Protein AF-A0A7J6VEI3-F1 (afdb_monomer)

Foldseek 3Di:
DVVCCVPPLQKDFDQDPVQFADDPVPHTDGNGIDGHHSPCQLVVLQSVLLRLLCQFQVDALVVDPRRSVVSLVCLVVLCVVPLVSSGDPVVVVVPQDPVLSVLSNVSSNCSNPPDDDDDDGVVNNVVSVVVSVVVVVVVPDDDD

Structure (mmCIF, N/CA/C/O backbone):
data_AF-A0A7J6VEI3-F1
#
_entry.id   AF-A0A7J6VEI3-F1
#
loop_
_atom_site.group_PDB
_atom_site.id
_atom_site.type_symbol
_atom_site.label_atom_id
_atom_site.label_alt_id
_atom_site.label_comp_id
_atom_site.label_asym_id
_atom_site.label_entity_id
_atom_site.label_seq_id
_atom_site.pdbx_PDB_ins_code
_atom_site.Cartn_x
_atom_site.Cartn_y
_atom_site.Cartn_z
_atom_site.occupancy
_atom_site.B_iso_or_equiv
_atom_site.auth_seq_id
_atom_site.auth_comp_id
_atom_site.auth_asym_id
_atom_site.auth_atom_id
_atom_site.pdbx_PDB_model_num
ATOM 1 N N . MET A 1 1 ? 1.317 -8.395 -11.794 1.00 63.12 1 MET A N 1
ATOM 2 C CA . MET A 1 1 ? 2.474 -7.474 -11.940 1.00 63.12 1 MET A CA 1
ATOM 3 C C . MET A 1 1 ? 3.725 -8.148 -12.505 1.00 63.12 1 MET A C 1
ATOM 5 O O . MET A 1 1 ? 4.465 -7.462 -13.190 1.00 63.12 1 MET A O 1
ATOM 9 N N . LEU A 1 2 ? 3.955 -9.449 -12.271 1.00 72.38 2 LEU A N 1
ATOM 10 C CA . LEU A 1 2 ? 5.071 -10.198 -12.882 1.00 72.38 2 LEU A CA 1
ATOM 11 C C . LEU A 1 2 ? 4.841 -10.531 -14.363 1.00 72.38 2 LEU A C 1
ATOM 13 O O . LEU A 1 2 ? 5.753 -10.399 -15.168 1.00 72.38 2 LEU A O 1
ATOM 17 N N . TYR A 1 3 ? 3.595 -10.852 -14.728 1.00 74.00 3 TYR A N 1
ATOM 18 C CA . TYR A 1 3 ? 3.226 -11.261 -16.087 1.00 74.00 3 TYR A CA 1
ATOM 19 C C . TYR A 1 3 ? 3.705 -10.306 -17.203 1.00 74.00 3 TYR A C 1
ATOM 21 O O . TYR A 1 3 ? 4.337 -10.792 -18.137 1.00 74.00 3 TYR A O 1
ATOM 29 N N . PRO A 1 4 ? 3.506 -8.969 -17.127 1.00 68.75 4 PRO A N 1
ATOM 30 C CA . PRO A 1 4 ? 4.019 -8.071 -18.162 1.00 68.75 4 PRO A CA 1
ATOM 31 C C . PRO A 1 4 ? 5.547 -8.058 -18.230 1.00 68.75 4 PRO A C 1
ATOM 33 O O . PRO A 1 4 ? 6.093 -8.048 -19.319 1.00 68.75 4 PRO A O 1
ATOM 36 N N . GLN A 1 5 ? 6.244 -8.123 -17.091 1.00 67.88 5 GLN A N 1
ATOM 37 C CA . GLN A 1 5 ? 7.710 -8.118 -17.070 1.00 67.88 5 GLN A CA 1
ATOM 38 C C . GLN A 1 5 ? 8.300 -9.376 -17.728 1.00 67.88 5 GLN A C 1
ATOM 40 O O . GLN A 1 5 ? 9.347 -9.300 -18.363 1.00 67.88 5 GLN A O 1
ATOM 45 N N . GLU A 1 6 ? 7.650 -10.525 -17.549 1.00 74.25 6 GLU A N 1
ATOM 46 C CA . GLU A 1 6 ? 8.115 -11.809 -18.081 1.00 74.25 6 GLU A CA 1
ATOM 47 C C . GLU A 1 6 ? 7.743 -12.002 -19.549 1.00 74.25 6 GLU A C 1
ATOM 49 O O . GLU A 1 6 ? 8.558 -12.486 -20.328 1.00 74.25 6 GLU A O 1
ATOM 54 N N . GLN A 1 7 ? 6.518 -11.632 -19.925 1.00 79.50 7 GLN A N 1
ATOM 55 C CA . GLN A 1 7 ? 6.003 -11.889 -21.265 1.00 79.50 7 GLN A CA 1
ATOM 56 C C . GLN A 1 7 ? 6.306 -10.733 -22.219 1.00 79.50 7 GLN A C 1
ATOM 58 O O . GLN A 1 7 ? 6.708 -10.977 -23.352 1.00 79.50 7 GLN A O 1
ATOM 63 N N . TRP A 1 8 ? 6.136 -9.483 -21.773 1.00 73.06 8 TRP A N 1
ATOM 64 C CA . TRP A 1 8 ? 6.213 -8.269 -22.595 1.00 73.06 8 TRP A CA 1
ATOM 65 C C . TRP A 1 8 ? 7.150 -7.224 -21.953 1.00 73.06 8 TRP A C 1
ATOM 67 O O . TRP A 1 8 ? 6.677 -6.205 -21.446 1.00 73.06 8 TRP A O 1
ATOM 77 N N . PRO A 1 9 ? 8.480 -7.433 -21.973 1.00 71.50 9 PRO A N 1
ATOM 78 C CA . PRO A 1 9 ? 9.440 -6.595 -21.241 1.00 71.50 9 PRO A CA 1
ATOM 79 C C . PRO A 1 9 ? 9.447 -5.113 -21.670 1.00 71.50 9 PRO A C 1
ATOM 81 O O . PRO A 1 9 ? 9.849 -4.250 -20.890 1.00 71.50 9 PRO A O 1
ATOM 84 N N . GLU A 1 10 ? 8.956 -4.821 -22.877 1.00 71.00 10 GLU A N 1
ATOM 85 C CA . GLU A 1 10 ? 8.769 -3.476 -23.450 1.00 71.00 10 GLU A CA 1
ATOM 86 C C . GLU A 1 10 ? 7.531 -2.734 -22.883 1.00 71.00 10 GLU A C 1
ATOM 88 O O . GLU A 1 10 ? 7.292 -1.557 -23.173 1.00 71.00 10 GLU A O 1
ATOM 93 N N . VAL A 1 11 ? 6.668 -3.442 -22.142 1.00 73.12 11 VAL A N 1
ATOM 94 C CA . VAL A 1 11 ? 5.361 -2.957 -21.684 1.00 73.12 11 VAL A CA 1
ATOM 95 C C . VAL A 1 11 ? 5.376 -2.763 -20.172 1.00 73.12 11 VAL A C 1
ATOM 97 O O . VAL A 1 11 ? 5.371 -3.703 -19.378 1.00 73.12 11 VAL A O 1
ATOM 100 N N . GLY A 1 12 ? 5.339 -1.498 -19.763 1.00 72.75 12 GLY A N 1
ATOM 101 C CA . GLY A 1 12 ? 5.122 -1.094 -18.382 1.00 72.75 12 GLY A CA 1
ATOM 102 C C . GLY A 1 12 ? 3.641 -0.913 -18.047 1.00 72.75 12 GLY A C 1
ATOM 103 O O . GLY A 1 12 ? 2.756 -0.941 -18.906 1.00 72.75 12 GLY A O 1
ATOM 104 N N . PHE A 1 13 ? 3.364 -0.652 -16.773 1.00 74.75 13 PHE A N 1
ATOM 105 C CA . PHE A 1 13 ? 2.035 -0.289 -16.285 1.00 74.75 13 PHE A CA 1
ATOM 106 C C . PHE A 1 13 ? 2.109 0.934 -15.371 1.00 74.75 13 PHE A C 1
ATOM 108 O O . PHE A 1 13 ? 3.142 1.216 -14.763 1.00 74.75 13 PHE A O 1
ATOM 115 N N . ASP A 1 14 ? 1.015 1.689 -15.292 1.00 74.56 14 ASP A N 1
ATOM 116 C CA . ASP A 1 14 ? 0.899 2.819 -14.370 1.00 74.56 14 ASP A CA 1
ATOM 117 C C . ASP A 1 14 ? 0.053 2.417 -13.173 1.00 74.56 14 ASP A C 1
ATOM 119 O O . ASP A 1 14 ? -1.172 2.435 -13.253 1.00 74.56 14 ASP A O 1
ATOM 123 N N . LEU A 1 15 ? 0.707 2.027 -12.080 1.00 75.00 15 LEU A N 1
ATOM 124 C CA . LEU A 1 15 ? 0.006 1.561 -10.895 1.00 75.00 15 LEU A CA 1
ATOM 125 C C . LEU A 1 15 ? -0.461 2.743 -10.038 1.00 75.00 15 LEU A C 1
ATOM 127 O O . LEU A 1 15 ? 0.291 3.312 -9.254 1.00 75.00 15 LEU A O 1
ATOM 131 N N . ILE A 1 16 ? -1.727 3.091 -10.218 1.00 71.94 16 ILE A N 1
ATOM 132 C CA . ILE A 1 16 ? -2.503 4.019 -9.386 1.00 71.94 16 ILE A CA 1
ATOM 133 C C . ILE A 1 16 ? -3.861 3.382 -9.081 1.00 71.94 16 ILE A C 1
ATOM 135 O O . ILE A 1 16 ? -4.308 2.509 -9.821 1.00 71.94 16 ILE A O 1
ATOM 139 N N . THR A 1 17 ? -4.563 3.795 -8.034 1.00 70.25 17 THR A N 1
ATOM 140 C CA . THR A 1 17 ? -5.797 3.109 -7.590 1.00 70.25 17 THR A CA 1
ATOM 141 C C . THR A 1 17 ? -6.864 3.015 -8.673 1.00 70.25 17 THR A C 1
ATOM 143 O O . THR A 1 17 ? -7.485 1.975 -8.842 1.00 70.25 17 THR A O 1
ATOM 146 N N . ASN A 1 18 ? -7.009 4.048 -9.506 1.00 70.94 18 ASN A N 1
ATOM 147 C CA . ASN A 1 18 ? -7.954 4.032 -10.628 1.00 70.94 18 ASN A CA 1
ATOM 148 C C . ASN A 1 18 ? -7.481 3.214 -11.852 1.00 70.94 18 ASN A C 1
ATOM 150 O O . ASN A 1 18 ? -8.188 3.155 -12.854 1.00 70.94 18 ASN A O 1
ATOM 154 N N . SER A 1 19 ? -6.271 2.650 -11.814 1.00 76.38 19 SER A N 1
ATOM 155 C CA . SER A 1 19 ? -5.755 1.734 -12.837 1.00 76.38 19 SER A CA 1
ATOM 156 C C . SER A 1 19 ? -6.059 0.273 -12.509 1.00 76.38 19 SER A C 1
ATOM 158 O O . SER A 1 19 ? -5.996 -0.556 -13.412 1.00 76.38 19 SER A O 1
ATOM 160 N N . VAL A 1 20 ? -6.405 -0.030 -11.253 1.00 80.31 20 VAL A N 1
ATOM 161 C CA . VAL A 1 20 ? -6.760 -1.366 -10.771 1.00 80.31 20 VAL A CA 1
ATOM 162 C C . VAL A 1 20 ? -8.278 -1.479 -10.773 1.00 80.31 20 VAL A C 1
ATOM 164 O O . VAL A 1 20 ? -8.967 -0.764 -10.048 1.00 80.31 20 VAL A O 1
ATOM 167 N N . LEU A 1 21 ? -8.811 -2.345 -11.627 1.00 79.31 21 LEU A N 1
ATOM 168 C CA . LEU A 1 21 ? -10.248 -2.548 -11.746 1.00 79.31 21 LEU A CA 1
ATOM 169 C C . LEU A 1 21 ? -10.709 -3.635 -10.776 1.00 79.31 21 LEU A C 1
ATOM 171 O O . LEU A 1 21 ? -10.009 -4.615 -10.539 1.00 79.31 21 LEU A O 1
ATOM 175 N N . LEU A 1 22 ? -11.916 -3.479 -10.241 1.00 79.00 22 LEU A N 1
ATOM 176 C CA . LEU A 1 22 ? -12.557 -4.527 -9.456 1.00 79.00 22 LEU A CA 1
ATOM 177 C C . LEU A 1 22 ? -13.224 -5.521 -10.410 1.00 79.00 22 LEU A C 1
ATOM 179 O O . LEU A 1 22 ? -14.044 -5.136 -11.242 1.00 79.00 22 LEU A O 1
ATOM 183 N N . SER A 1 23 ? -12.872 -6.794 -10.273 1.00 74.38 23 SER A N 1
ATOM 184 C CA . SER A 1 23 ? -13.466 -7.914 -11.004 1.00 74.38 23 SER A CA 1
ATOM 185 C C . SER A 1 23 ? -14.233 -8.798 -10.020 1.00 74.38 23 SER A C 1
ATOM 187 O O . SER A 1 23 ? -13.841 -8.940 -8.861 1.00 74.38 23 SER A O 1
ATOM 189 N N . LYS A 1 24 ? -15.349 -9.383 -10.471 1.00 70.25 24 LYS A N 1
ATOM 190 C CA . LYS A 1 24 ? -16.108 -10.359 -9.670 1.00 70.25 24 LYS A CA 1
ATOM 191 C C . LYS A 1 24 ? -15.429 -11.733 -9.663 1.00 70.25 24 LYS A C 1
ATOM 193 O O . LYS A 1 24 ? -15.745 -12.565 -8.820 1.00 70.25 24 LYS A O 1
ATOM 198 N N . GLU A 1 25 ? -14.490 -11.943 -10.580 1.00 74.19 25 GLU A N 1
ATOM 199 C CA . GLU A 1 25 ? -13.772 -13.187 -10.852 1.00 74.19 25 GLU A CA 1
ATOM 200 C C . GLU A 1 25 ? -12.470 -13.323 -10.032 1.00 74.19 25 GLU A C 1
ATOM 202 O O . GLU A 1 25 ? -11.761 -14.319 -10.154 1.00 74.19 25 GLU A O 1
ATOM 207 N N . GLY A 1 26 ? -12.173 -12.357 -9.155 1.00 67.75 26 GLY A N 1
ATOM 208 C CA . GLY A 1 26 ? -11.121 -12.438 -8.136 1.00 67.75 26 GLY A CA 1
ATOM 209 C C . GLY A 1 26 ? -9.867 -11.627 -8.458 1.00 67.75 26 GLY A C 1
ATOM 210 O O . GLY A 1 26 ? -9.451 -10.822 -7.628 1.00 67.75 26 GLY A O 1
ATOM 211 N N . GLU A 1 27 ? -9.291 -11.792 -9.651 1.00 73.69 27 GLU A N 1
ATOM 212 C CA . GLU A 1 27 ? -8.050 -11.108 -10.050 1.00 73.69 27 GLU A CA 1
ATOM 213 C C . GLU A 1 27 ? -8.338 -9.700 -10.593 1.00 73.69 27 GLU A C 1
ATOM 215 O O . GLU A 1 27 ? -8.962 -9.572 -11.649 1.00 73.69 27 GLU A O 1
ATOM 220 N N . PRO A 1 28 ? -7.896 -8.621 -9.920 1.00 79.00 28 PRO A N 1
ATOM 221 C CA . PRO A 1 28 ? -8.200 -7.267 -10.359 1.00 79.00 28 PRO A CA 1
ATOM 222 C C . PRO A 1 28 ? -7.343 -6.882 -11.582 1.00 79.00 28 PRO A C 1
ATOM 224 O O . PRO A 1 28 ? -6.113 -6.793 -11.463 1.00 79.00 28 PRO A O 1
ATOM 227 N N . PRO A 1 29 ? -7.935 -6.628 -12.769 1.00 81.62 29 PRO A N 1
ATOM 228 C CA . PRO A 1 29 ? -7.142 -6.317 -13.947 1.00 81.62 29 PRO A CA 1
ATOM 229 C C . PRO A 1 29 ? -6.553 -4.906 -13.870 1.00 81.62 29 PRO A C 1
ATOM 231 O O . PRO A 1 29 ? -7.168 -3.966 -13.362 1.00 81.62 29 PRO A O 1
ATOM 234 N N . ILE A 1 30 ? -5.352 -4.750 -14.430 1.00 81.56 30 ILE A N 1
ATOM 235 C CA . ILE A 1 30 ? -4.714 -3.446 -14.623 1.00 81.56 30 ILE A CA 1
ATOM 236 C C . ILE A 1 30 ? -5.172 -2.894 -15.974 1.00 81.56 30 ILE A C 1
ATOM 238 O O . ILE A 1 30 ? -5.071 -3.575 -16.988 1.00 81.56 30 ILE A O 1
ATOM 242 N N . SER A 1 31 ? -5.672 -1.662 -15.991 1.00 81.94 31 SER A N 1
ATOM 243 C CA . SER A 1 31 ? -6.243 -1.020 -17.186 1.00 81.94 31 SER A CA 1
ATOM 244 C C . SER A 1 31 ? -5.306 -0.028 -17.879 1.00 81.94 31 SER A C 1
ATOM 246 O O . SER A 1 31 ? -5.560 0.359 -19.017 1.00 81.94 31 SER A O 1
ATOM 248 N N . ARG A 1 32 ? -4.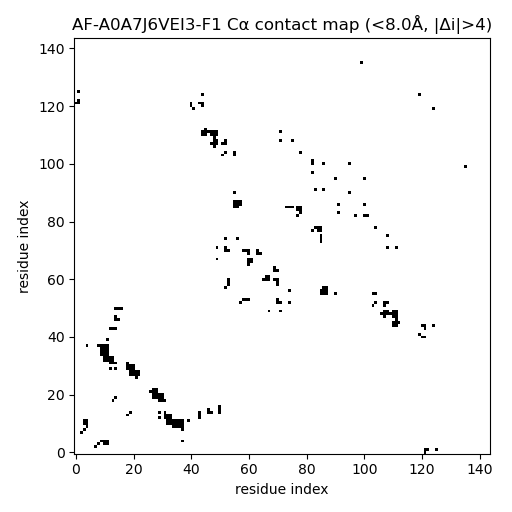219 0.398 -17.220 1.00 80.62 32 ARG A N 1
ATOM 249 C CA . ARG A 1 32 ? -3.269 1.381 -17.767 1.00 80.62 32 ARG A CA 1
ATOM 250 C C . ARG A 1 32 ? -1.914 0.754 -18.059 1.00 80.62 32 ARG A C 1
ATOM 252 O O . ARG A 1 32 ? -1.101 0.565 -17.153 1.00 80.62 32 ARG A O 1
ATOM 259 N N . PHE A 1 33 ? -1.656 0.532 -19.342 1.00 80.06 33 PHE A N 1
ATOM 260 C CA . PHE A 1 33 ? -0.365 0.090 -19.862 1.00 80.06 33 PHE A CA 1
ATOM 261 C C . PHE A 1 33 ? 0.353 1.236 -20.572 1.00 80.06 33 PHE A C 1
ATOM 263 O O . PHE A 1 33 ? -0.278 2.167 -21.077 1.00 80.06 33 PHE A O 1
ATOM 270 N N . ARG A 1 34 ? 1.683 1.183 -20.594 1.00 75.00 34 ARG A N 1
ATOM 271 C CA . ARG A 1 34 ? 2.532 2.127 -21.327 1.00 75.00 34 ARG A CA 1
ATOM 272 C C . ARG A 1 34 ? 3.623 1.355 -22.055 1.00 75.00 34 ARG A C 1
ATOM 274 O O . ARG A 1 34 ? 4.195 0.433 -21.485 1.00 75.00 34 ARG A O 1
ATOM 281 N N . VAL A 1 35 ? 3.925 1.763 -23.282 1.00 72.31 35 VAL A N 1
ATOM 282 C CA . VAL A 1 35 ? 5.090 1.273 -24.030 1.00 72.31 35 VAL A CA 1
ATOM 283 C C . VAL A 1 35 ? 6.277 2.163 -23.662 1.00 72.31 35 VAL A C 1
ATOM 285 O O . VAL A 1 35 ? 6.163 3.387 -23.741 1.00 72.31 35 VAL A O 1
ATOM 288 N N . GLY A 1 36 ? 7.377 1.578 -23.195 1.00 66.94 36 GLY A N 1
ATOM 289 C CA . GLY A 1 36 ? 8.550 2.320 -22.725 1.00 66.94 36 GLY A CA 1
ATOM 290 C C . GLY A 1 36 ? 9.724 1.397 -22.410 1.00 66.94 36 GLY A C 1
ATOM 291 O O . GLY A 1 36 ? 9.595 0.180 -22.496 1.00 66.94 36 GLY A O 1
ATOM 292 N N . ASP A 1 37 ? 10.875 1.958 -22.037 1.00 59.16 37 ASP A N 1
ATOM 293 C CA . ASP A 1 37 ? 12.002 1.143 -21.594 1.00 59.16 37 ASP A CA 1
ATOM 294 C C . ASP A 1 37 ? 11.592 0.385 -20.322 1.00 59.16 37 ASP A C 1
ATOM 296 O O . ASP A 1 37 ? 11.090 0.972 -19.365 1.00 59.16 37 ASP A O 1
ATOM 300 N N . GLY A 1 38 ? 11.782 -0.934 -20.277 1.00 55.62 38 GLY A N 1
ATOM 301 C CA . GLY A 1 38 ? 11.445 -1.797 -19.131 1.00 55.62 38 GLY A CA 1
ATOM 302 C C . GLY A 1 38 ? 12.141 -1.440 -17.799 1.00 55.62 38 GLY A C 1
ATOM 303 O O . GLY A 1 38 ? 12.138 -2.226 -16.852 1.00 55.62 38 GLY A O 1
ATOM 304 N N . ASN A 1 39 ? 12.727 -0.247 -17.678 1.00 56.91 39 ASN A N 1
ATOM 305 C CA . ASN A 1 39 ? 13.475 0.312 -16.559 1.00 56.91 39 ASN A CA 1
ATOM 306 C C . ASN A 1 39 ? 12.578 0.805 -15.403 1.00 56.91 39 ASN A C 1
ATOM 308 O O . ASN A 1 39 ? 12.814 1.830 -14.762 1.00 56.91 39 ASN A O 1
ATOM 312 N N . SER A 1 40 ? 11.508 0.062 -15.127 1.00 67.62 40 SER A N 1
ATOM 313 C CA . SER A 1 40 ? 10.432 0.480 -14.231 1.00 67.62 40 SER A CA 1
ATOM 314 C C . SER A 1 40 ? 10.381 -0.296 -12.920 1.00 67.62 40 SER A C 1
ATOM 316 O O . SER A 1 40 ? 9.557 0.040 -12.085 1.00 67.62 40 SER A O 1
ATOM 318 N N . ASN A 1 41 ? 11.265 -1.269 -12.659 1.00 75.69 41 ASN A N 1
ATOM 319 C CA . ASN A 1 41 ? 11.180 -2.087 -11.437 1.00 75.69 41 ASN A CA 1
ATOM 320 C C . ASN A 1 41 ? 11.148 -1.251 -10.151 1.00 75.69 41 ASN A C 1
ATOM 322 O O . ASN A 1 41 ? 10.250 -1.428 -9.335 1.00 75.69 41 ASN A O 1
ATOM 326 N N . LYS A 1 42 ? 12.056 -0.280 -9.994 1.00 79.06 42 LYS A N 1
ATOM 327 C CA . LYS A 1 42 ? 12.060 0.612 -8.818 1.00 79.06 42 LYS A CA 1
ATOM 328 C C . LYS A 1 42 ? 10.780 1.449 -8.733 1.00 79.06 42 LYS A C 1
ATOM 330 O O . LYS A 1 42 ? 10.189 1.565 -7.665 1.00 79.06 42 LYS A O 1
ATOM 335 N N . LYS A 1 43 ? 10.323 1.987 -9.868 1.00 81.56 43 LYS A N 1
ATOM 336 C CA . LYS A 1 43 ? 9.088 2.777 -9.955 1.00 81.56 43 LYS A CA 1
ATOM 337 C C . LYS A 1 43 ? 7.848 1.933 -9.644 1.00 81.56 43 LYS A C 1
ATOM 339 O O . LYS A 1 43 ? 6.972 2.401 -8.932 1.00 81.56 43 LYS A O 1
ATOM 344 N N . ASN A 1 44 ? 7.786 0.697 -10.128 1.00 81.75 44 ASN A N 1
ATOM 345 C CA . ASN A 1 44 ? 6.675 -0.226 -9.914 1.00 81.75 44 ASN A CA 1
ATOM 346 C C . ASN A 1 44 ? 6.615 -0.676 -8.456 1.00 81.75 44 ASN A C 1
ATOM 348 O O . ASN A 1 44 ? 5.530 -0.705 -7.892 1.00 81.75 44 ASN A O 1
ATOM 352 N N . ILE A 1 45 ? 7.765 -0.947 -7.828 1.00 86.00 45 ILE A N 1
ATOM 353 C CA . ILE A 1 45 ? 7.852 -1.249 -6.391 1.00 86.00 45 ILE A CA 1
ATOM 354 C C . ILE A 1 45 ? 7.392 -0.045 -5.569 1.00 86.00 45 ILE A C 1
ATOM 356 O O . ILE A 1 45 ? 6.561 -0.198 -4.678 1.00 86.00 45 ILE A O 1
ATOM 360 N N . TYR A 1 46 ? 7.866 1.155 -5.913 1.00 88.06 46 TYR A N 1
ATOM 361 C CA . TYR A 1 46 ? 7.432 2.389 -5.264 1.00 88.06 46 TYR A CA 1
ATOM 362 C C . TYR A 1 46 ? 5.915 2.576 -5.372 1.00 88.06 46 TYR A C 1
ATOM 364 O O . TYR A 1 46 ? 5.232 2.717 -4.359 1.00 88.06 46 TYR A O 1
ATOM 372 N N . LYS A 1 47 ? 5.367 2.506 -6.591 1.00 88.62 47 LYS A N 1
ATOM 373 C CA . LYS A 1 47 ? 3.927 2.647 -6.832 1.00 88.62 47 LYS A CA 1
ATOM 374 C C . LYS A 1 47 ? 3.115 1.539 -6.165 1.00 88.62 47 LYS A C 1
ATOM 376 O O . LYS A 1 47 ? 2.017 1.800 -5.690 1.00 88.62 47 LYS A O 1
ATOM 381 N N . PHE A 1 48 ? 3.656 0.325 -6.076 1.00 89.00 48 PHE A N 1
ATOM 382 C CA . PHE A 1 48 ? 3.044 -0.770 -5.329 1.00 89.00 48 PHE A CA 1
ATOM 383 C C . PHE A 1 48 ? 2.983 -0.455 -3.834 1.00 89.00 48 PHE A C 1
ATOM 385 O O . PHE A 1 48 ? 1.934 -0.629 -3.220 1.00 89.00 48 PHE A O 1
ATOM 392 N N . GLY A 1 49 ? 4.072 0.066 -3.264 1.00 91.69 49 GLY A N 1
ATOM 393 C CA . GLY A 1 49 ? 4.105 0.522 -1.879 1.00 91.69 49 GLY A CA 1
ATOM 394 C C . GLY A 1 49 ? 3.067 1.608 -1.611 1.00 91.69 49 GLY A C 1
ATOM 395 O O . GLY A 1 49 ? 2.289 1.482 -0.671 1.00 91.69 49 GLY A O 1
ATOM 396 N N . VAL A 1 50 ? 2.998 2.626 -2.474 1.00 92.44 50 VAL A N 1
ATOM 397 C CA . VAL A 1 50 ? 1.989 3.695 -2.384 1.00 92.44 50 VAL A CA 1
ATOM 398 C C . VAL A 1 50 ? 0.571 3.126 -2.447 1.00 92.44 50 VAL A C 1
ATOM 400 O O . VAL A 1 50 ? -0.230 3.439 -1.573 1.00 92.44 50 VAL A O 1
ATOM 403 N N . LEU A 1 51 ? 0.274 2.255 -3.419 1.00 91.75 51 LEU A N 1
ATOM 404 C CA . LEU A 1 51 ? -1.044 1.629 -3.556 1.00 91.75 51 LEU A CA 1
ATOM 405 C C . LEU A 1 51 ? -1.422 0.819 -2.308 1.00 91.75 51 LEU A C 1
ATOM 407 O O . LEU A 1 51 ? -2.543 0.922 -1.819 1.00 91.75 51 LEU A O 1
ATOM 411 N N . LEU A 1 52 ? -0.493 0.023 -1.772 1.00 92.62 52 LEU A N 1
ATOM 412 C CA . LEU A 1 52 ? -0.735 -0.764 -0.564 1.00 92.62 52 LEU A CA 1
ATOM 413 C C . LEU A 1 52 ? -1.041 0.138 0.640 1.00 92.62 52 LEU A C 1
ATOM 415 O O . LEU A 1 52 ? -1.963 -0.146 1.403 1.00 92.62 52 LEU A O 1
ATOM 419 N N . LEU A 1 53 ? -0.298 1.236 0.802 1.00 94.94 53 LEU A N 1
ATOM 420 C CA . LEU A 1 53 ? -0.538 2.204 1.873 1.00 94.94 53 LEU A CA 1
ATOM 421 C C . LEU A 1 53 ? -1.857 2.962 1.693 1.00 94.94 53 LEU A C 1
ATOM 423 O O . LEU A 1 53 ? -2.557 3.193 2.676 1.00 94.94 53 LEU A O 1
ATOM 427 N N . GLU A 1 54 ? -2.224 3.299 0.458 1.00 93.81 54 GLU A N 1
ATOM 428 C CA . GLU A 1 54 ? -3.521 3.890 0.134 1.00 93.81 54 GLU A CA 1
ATOM 429 C C . GLU A 1 54 ? -4.674 2.953 0.507 1.00 93.81 54 GLU A C 1
ATOM 431 O O . GLU A 1 54 ? -5.633 3.407 1.127 1.00 93.81 54 GLU A O 1
ATOM 436 N N . ILE A 1 55 ? -4.564 1.651 0.215 1.00 92.06 55 ILE A N 1
ATOM 437 C CA . ILE A 1 55 ? -5.568 0.648 0.608 1.00 92.06 55 ILE A CA 1
ATOM 438 C C . ILE A 1 55 ? -5.669 0.546 2.134 1.00 92.06 55 ILE A C 1
ATOM 440 O O . ILE A 1 55 ? -6.771 0.534 2.675 1.00 92.06 55 ILE A O 1
ATOM 444 N N . ILE A 1 56 ? -4.532 0.481 2.835 1.00 94.06 56 ILE A N 1
ATOM 445 C CA . ILE A 1 56 ? -4.512 0.326 4.297 1.00 94.06 56 ILE A CA 1
ATOM 446 C C . ILE A 1 56 ? -5.101 1.554 4.999 1.00 94.06 56 ILE A C 1
ATOM 448 O O . ILE A 1 56 ? -5.872 1.400 5.943 1.00 94.06 56 ILE A O 1
ATOM 452 N N . ALA A 1 57 ? -4.737 2.758 4.556 1.00 94.94 57 ALA A N 1
ATOM 453 C CA . ALA A 1 57 ? -5.184 4.005 5.171 1.00 94.94 57 ALA A CA 1
ATOM 454 C C . ALA A 1 57 ? -6.554 4.476 4.659 1.00 94.94 57 ALA A C 1
ATOM 456 O O . ALA A 1 57 ? -7.172 5.329 5.297 1.00 94.94 57 ALA A O 1
ATOM 457 N N . ASN A 1 58 ? -6.994 3.962 3.503 1.00 93.94 58 ASN A N 1
ATOM 458 C CA . ASN A 1 58 ? -8.136 4.446 2.727 1.00 93.94 58 ASN A CA 1
ATOM 459 C C . ASN A 1 58 ? -8.075 5.970 2.508 1.00 93.94 58 ASN A C 1
ATOM 461 O O . ASN A 1 58 ? -9.011 6.716 2.800 1.00 93.94 58 ASN A O 1
ATOM 465 N N . LYS A 1 59 ? -6.912 6.447 2.046 1.00 92.81 59 LYS A N 1
ATOM 466 C CA . LYS A 1 59 ? -6.641 7.865 1.754 1.00 92.81 59 LYS A CA 1
ATOM 467 C C . LYS A 1 59 ? -5.956 8.002 0.412 1.00 92.81 59 LYS A C 1
ATOM 469 O O . LYS A 1 59 ? -4.931 7.363 0.189 1.00 92.81 59 LYS A O 1
ATOM 474 N N . GLN A 1 60 ? -6.472 8.873 -0.448 1.00 89.06 60 GLN A N 1
ATOM 475 C CA . GLN A 1 60 ? -5.916 9.028 -1.785 1.00 89.06 60 GLN A CA 1
ATOM 476 C C . GLN A 1 60 ? -4.774 10.054 -1.765 1.00 89.06 60 GLN A C 1
ATOM 478 O O . GLN A 1 60 ? -4.926 11.118 -1.163 1.00 89.06 60 GLN A O 1
ATOM 483 N N . PRO A 1 61 ? -3.650 9.815 -2.466 1.00 87.75 61 PRO A N 1
ATOM 484 C CA . PRO A 1 61 ? -2.550 10.770 -2.575 1.00 87.75 61 PRO A CA 1
ATOM 485 C C . PRO A 1 61 ? -3.001 12.172 -2.992 1.00 87.75 61 PRO A C 1
ATOM 487 O O . PRO A 1 61 ? -2.475 13.163 -2.499 1.00 87.75 61 PRO A O 1
ATOM 490 N N . LYS A 1 62 ? -4.013 12.266 -3.865 1.00 87.75 62 LYS A N 1
ATOM 491 C CA . LYS A 1 62 ? -4.562 13.539 -4.361 1.00 87.75 62 LYS A CA 1
ATOM 492 C C . LYS A 1 62 ? -5.191 14.413 -3.266 1.00 87.75 62 LYS A C 1
ATOM 494 O O . LYS A 1 62 ? -5.355 15.609 -3.481 1.00 87.75 62 LYS A O 1
ATOM 499 N N . ASP A 1 63 ? -5.535 13.824 -2.122 1.00 87.88 63 ASP A N 1
ATOM 500 C CA . ASP A 1 63 ? -6.113 14.536 -0.981 1.00 87.88 63 ASP A CA 1
ATOM 501 C C . ASP A 1 63 ? -5.026 15.262 -0.161 1.00 87.88 63 ASP A C 1
ATOM 503 O O . ASP A 1 63 ? -5.332 16.056 0.729 1.00 87.88 63 ASP A O 1
ATOM 507 N N . PHE A 1 64 ? -3.742 15.023 -0.465 1.00 89.12 64 PHE A N 1
ATOM 508 C CA . PHE A 1 64 ? -2.602 15.637 0.206 1.00 89.12 64 PHE A CA 1
ATOM 509 C C . PHE A 1 64 ? -1.898 16.676 -0.672 1.00 89.12 64 PHE A C 1
ATOM 511 O O . PHE A 1 64 ? -1.713 16.492 -1.874 1.00 89.12 64 PHE A O 1
ATOM 518 N N . LYS A 1 65 ? -1.390 17.744 -0.038 1.00 86.00 65 LYS A N 1
ATOM 519 C CA . LYS A 1 65 ? -0.704 18.853 -0.728 1.00 86.00 65 LYS A CA 1
ATOM 520 C C . LYS A 1 65 ? 0.506 18.413 -1.562 1.00 86.00 65 LYS A C 1
ATOM 522 O O . LYS A 1 65 ? 0.722 18.982 -2.625 1.00 86.00 65 LYS A O 1
ATOM 527 N N . GLN A 1 66 ? 1.291 17.437 -1.095 1.00 90.44 66 GLN A N 1
ATOM 528 C CA . GLN A 1 66 ? 2.459 16.913 -1.824 1.00 90.44 66 GLN A CA 1
ATOM 529 C C . GLN A 1 66 ? 2.235 15.484 -2.342 1.00 90.44 66 GLN A C 1
ATOM 531 O O . GLN A 1 66 ? 3.187 14.724 -2.527 1.00 90.44 66 GLN A O 1
ATOM 536 N N . GLY A 1 67 ? 0.978 15.096 -2.574 1.00 91.50 67 GLY A N 1
ATOM 537 C CA . GLY A 1 67 ? 0.660 13.821 -3.204 1.00 91.50 67 GLY A CA 1
ATOM 538 C C . GLY A 1 67 ? 1.127 12.605 -2.397 1.00 91.50 67 GLY A C 1
ATOM 539 O O . GLY A 1 67 ? 0.922 12.500 -1.187 1.00 91.50 67 GLY A O 1
ATOM 540 N N . GLU A 1 68 ? 1.789 11.683 -3.094 1.00 92.50 68 GLU A N 1
ATOM 541 C CA . GLU A 1 68 ? 2.237 10.386 -2.572 1.00 92.50 68 GLU A CA 1
ATOM 542 C C . GLU A 1 68 ? 3.224 10.531 -1.405 1.00 92.50 68 GLU A C 1
ATOM 544 O O . GLU A 1 68 ? 3.141 9.778 -0.438 1.00 92.50 68 GLU A O 1
ATOM 549 N N . ALA A 1 69 ? 4.111 11.532 -1.445 1.00 92.19 69 ALA A N 1
ATOM 550 C CA . ALA A 1 69 ? 5.086 11.775 -0.381 1.00 92.19 69 ALA A CA 1
ATOM 551 C C . ALA A 1 69 ? 4.406 12.118 0.954 1.00 92.19 69 ALA A C 1
ATOM 553 O O . ALA A 1 69 ? 4.734 11.531 1.986 1.00 92.19 69 ALA A O 1
ATOM 554 N N . SER A 1 70 ? 3.406 13.005 0.923 1.00 94.62 70 SER A N 1
ATOM 555 C CA . SER A 1 70 ? 2.626 13.362 2.111 1.00 94.62 70 SER A CA 1
ATOM 556 C C . SER A 1 70 ? 1.767 12.207 2.626 1.00 94.62 70 SER A C 1
ATOM 558 O O . SER A 1 70 ? 1.605 12.085 3.836 1.00 94.62 70 SER A O 1
ATOM 560 N N . LEU A 1 71 ? 1.239 11.341 1.750 1.00 94.88 71 LEU A N 1
ATOM 561 C CA . LEU A 1 71 ? 0.543 10.124 2.188 1.00 94.88 71 LEU A CA 1
ATOM 562 C C . LEU A 1 71 ? 1.497 9.194 2.953 1.00 94.88 71 LEU A C 1
ATOM 564 O O . LEU A 1 71 ? 1.163 8.727 4.041 1.00 94.88 71 LEU A O 1
ATOM 568 N N . ILE A 1 72 ? 2.687 8.939 2.400 1.00 95.19 72 ILE A N 1
ATOM 569 C CA . ILE A 1 72 ? 3.698 8.079 3.032 1.00 95.19 72 ILE A CA 1
ATOM 570 C C . ILE A 1 72 ? 4.093 8.639 4.403 1.00 95.19 72 ILE A C 1
ATOM 572 O O . ILE A 1 72 ? 4.163 7.894 5.381 1.00 95.19 72 ILE A O 1
ATOM 576 N N . GLU A 1 73 ? 4.337 9.947 4.489 1.00 95.44 73 GLU A N 1
ATOM 577 C CA . GLU A 1 73 ? 4.656 10.620 5.748 1.00 95.44 73 GLU A CA 1
ATOM 578 C C . GLU A 1 73 ? 3.500 10.532 6.750 1.00 95.44 73 GLU A C 1
ATOM 580 O O . GLU A 1 73 ? 3.718 10.150 7.899 1.00 95.44 73 GLU A O 1
ATOM 585 N N . TRP A 1 74 ? 2.265 10.787 6.306 1.00 95.94 74 TRP A N 1
ATOM 586 C CA . TRP A 1 74 ? 1.073 10.667 7.141 1.00 95.94 74 TRP A CA 1
ATOM 587 C C . TRP A 1 74 ? 0.962 9.268 7.754 1.00 95.94 74 TRP A C 1
ATOM 589 O O . TRP A 1 74 ? 0.797 9.149 8.971 1.00 95.94 74 TRP A O 1
ATOM 599 N N . VAL A 1 75 ? 1.125 8.213 6.944 1.00 96.50 75 VAL A N 1
ATOM 600 C CA . VAL A 1 75 ? 1.099 6.827 7.430 1.00 96.50 75 VAL A CA 1
ATOM 601 C C . VAL A 1 75 ? 2.222 6.583 8.431 1.00 96.50 75 VAL A C 1
ATOM 603 O O . VAL A 1 75 ? 1.955 6.024 9.490 1.00 96.50 75 VAL A O 1
ATOM 606 N N . LYS A 1 76 ? 3.460 7.006 8.137 1.00 95.56 76 LYS A N 1
ATOM 607 C CA . LYS A 1 76 ? 4.610 6.816 9.039 1.00 95.56 76 LYS A CA 1
ATOM 608 C C . LYS A 1 76 ? 4.370 7.450 10.408 1.00 95.56 76 LYS A C 1
ATOM 610 O O . LYS A 1 76 ? 4.576 6.774 11.414 1.00 95.56 76 LYS A O 1
ATOM 615 N N . THR A 1 77 ? 3.907 8.697 10.443 1.00 96.44 77 THR A N 1
ATOM 616 C CA . THR A 1 77 ? 3.635 9.422 11.692 1.00 96.44 77 THR A CA 1
ATOM 617 C C . THR A 1 77 ? 2.542 8.731 12.504 1.00 96.44 77 THR A C 1
ATOM 619 O O . THR A 1 77 ? 2.747 8.410 13.673 1.00 96.44 77 THR A O 1
ATOM 622 N N . HIS A 1 78 ? 1.404 8.407 11.883 1.00 96.19 78 HIS A N 1
ATOM 623 C CA . HIS A 1 78 ? 0.289 7.782 12.600 1.00 96.19 78 HIS A CA 1
ATOM 624 C C . HIS A 1 78 ? 0.624 6.352 13.036 1.00 96.19 78 HIS A C 1
ATOM 626 O O . HIS A 1 78 ? 0.261 5.957 14.139 1.00 96.19 78 HIS A O 1
ATOM 632 N N . TYR A 1 79 ? 1.371 5.601 12.221 1.00 95.19 79 TYR A N 1
ATOM 633 C CA . TYR A 1 79 ? 1.875 4.270 12.560 1.00 95.19 79 TYR A CA 1
ATOM 634 C C . TYR A 1 79 ? 2.770 4.288 13.806 1.00 95.19 79 TYR A C 1
ATOM 636 O O . TYR A 1 79 ? 2.628 3.418 14.664 1.00 95.19 79 TYR A O 1
ATOM 644 N N . GLN A 1 80 ? 3.667 5.275 13.910 1.00 94.19 80 GLN A N 1
ATOM 645 C CA . GLN A 1 80 ? 4.568 5.436 15.0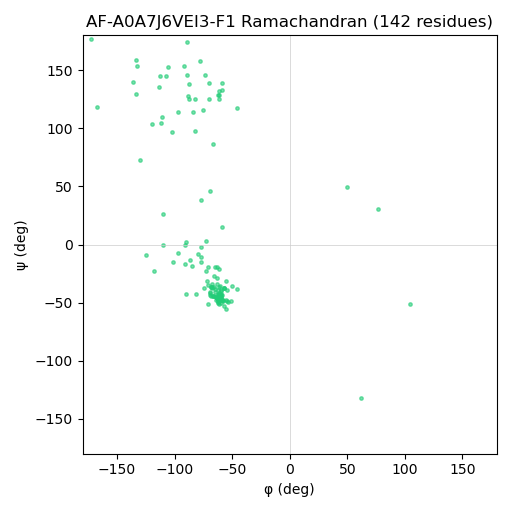55 1.00 94.19 80 GLN A CA 1
ATOM 646 C C . GLN A 1 80 ? 3.826 5.818 16.338 1.00 94.19 80 GLN A C 1
ATOM 648 O O . GLN A 1 80 ? 4.199 5.353 17.412 1.00 94.19 80 GLN A O 1
ATOM 653 N N . GLU A 1 81 ? 2.779 6.639 16.240 1.00 94.62 81 GLU A N 1
ATOM 654 C CA . GLU A 1 81 ? 1.954 6.996 17.397 1.00 94.62 81 GLU A CA 1
ATOM 655 C C . GLU A 1 81 ? 1.095 5.825 17.880 1.00 94.62 81 GLU A C 1
ATOM 657 O O . GLU A 1 81 ? 1.038 5.525 19.071 1.00 94.62 81 GLU A O 1
ATOM 662 N N . ASN A 1 82 ? 0.359 5.207 16.956 1.00 93.50 82 ASN A N 1
ATOM 663 C CA . ASN A 1 82 ? -0.511 4.069 17.203 1.00 93.50 82 ASN A CA 1
ATOM 664 C C . ASN A 1 82 ? -0.918 3.470 15.857 1.00 93.50 82 ASN A C 1
ATOM 666 O O . ASN A 1 82 ? -1.639 4.101 15.086 1.00 93.50 82 ASN A O 1
ATOM 670 N N . ILE A 1 83 ? -0.548 2.213 15.625 1.00 94.12 83 ILE A N 1
ATOM 671 C CA . ILE A 1 83 ? -0.826 1.488 14.383 1.00 94.12 83 ILE A CA 1
ATOM 672 C C . ILE A 1 83 ? -2.271 1.632 13.880 1.00 94.12 83 ILE A C 1
ATOM 674 O O . ILE A 1 83 ? -2.494 1.791 12.683 1.00 94.12 83 ILE A O 1
ATOM 678 N N . TRP A 1 84 ? -3.252 1.645 14.784 1.00 95.44 84 TRP A N 1
ATOM 679 C CA . TRP A 1 84 ? -4.669 1.718 14.436 1.00 95.44 84 TRP A CA 1
ATOM 680 C C . TRP A 1 84 ? -5.097 3.082 13.900 1.00 95.44 84 TRP A C 1
ATOM 682 O O . TRP A 1 84 ? -6.123 3.162 13.233 1.00 95.44 84 TRP A O 1
ATOM 692 N N . LYS A 1 85 ? -4.324 4.145 14.153 1.00 95.50 85 LYS A N 1
ATOM 693 C CA . LYS A 1 85 ? -4.565 5.470 13.568 1.00 95.50 85 LYS A CA 1
ATOM 694 C C . LYS A 1 85 ? -4.208 5.528 12.084 1.00 95.50 85 LYS A C 1
ATOM 696 O O . LYS A 1 85 ? -4.717 6.394 11.384 1.00 95.50 85 LYS A O 1
ATOM 701 N N . ALA A 1 86 ? -3.335 4.637 11.615 1.00 95.12 86 ALA A N 1
ATOM 702 C CA . ALA A 1 86 ? -2.928 4.556 10.215 1.00 95.12 86 ALA A CA 1
ATOM 703 C C . ALA A 1 86 ? -3.809 3.607 9.381 1.00 95.12 86 ALA A C 1
ATOM 705 O O . ALA A 1 86 ? -3.553 3.442 8.190 1.00 95.12 86 ALA A O 1
ATOM 706 N N . ILE A 1 87 ? -4.811 2.968 9.995 1.00 94.94 87 ILE A N 1
ATOM 707 C CA . ILE A 1 87 ? -5.627 1.916 9.380 1.00 94.94 87 ILE A CA 1
ATOM 708 C C . ILE A 1 87 ? -7.058 2.401 9.215 1.00 94.94 87 ILE A C 1
ATOM 710 O O . ILE A 1 87 ? -7.646 2.962 10.137 1.00 94.94 87 ILE A O 1
ATOM 714 N N . ASP A 1 88 ? -7.624 2.123 8.048 1.00 94.44 88 ASP A N 1
ATOM 715 C CA . ASP A 1 88 ? -9.025 2.356 7.749 1.00 94.44 88 ASP A CA 1
ATOM 716 C C . ASP A 1 88 ? -9.964 1.598 8.702 1.00 94.44 88 ASP A C 1
ATOM 718 O O . ASP A 1 88 ? -9.784 0.420 9.026 1.00 94.44 88 ASP A O 1
ATOM 722 N N . ASP A 1 89 ? -11.034 2.271 9.113 1.00 93.00 89 ASP A N 1
ATOM 723 C CA . ASP A 1 89 ? -12.012 1.726 10.049 1.00 93.00 89 ASP A CA 1
ATOM 724 C C . ASP A 1 89 ? -12.739 0.486 9.501 1.00 93.00 89 ASP A C 1
ATOM 726 O O . ASP A 1 89 ? -13.139 -0.379 10.283 1.00 93.00 89 ASP A O 1
ATOM 730 N N . THR A 1 90 ? -12.907 0.368 8.181 1.00 92.25 90 THR A N 1
ATOM 731 C CA . THR A 1 90 ? -13.511 -0.809 7.534 1.00 92.25 90 THR A CA 1
ATOM 732 C C . THR A 1 90 ? -12.584 -2.010 7.648 1.00 92.25 90 THR A C 1
ATOM 734 O O . THR A 1 90 ? -13.034 -3.090 8.029 1.00 92.25 90 THR A O 1
ATOM 737 N N . LEU A 1 91 ? -11.281 -1.822 7.413 1.00 89.69 91 LEU A N 1
ATOM 738 C CA . LEU A 1 91 ? -10.275 -2.868 7.633 1.00 89.69 91 LEU A CA 1
ATOM 739 C C . LEU A 1 91 ? -10.198 -3.281 9.107 1.00 89.69 91 LEU A C 1
ATOM 741 O O . LEU A 1 91 ? -10.115 -4.474 9.405 1.00 89.69 91 LEU A O 1
ATOM 745 N N . ARG A 1 92 ? -10.302 -2.321 10.036 1.00 90.00 92 ARG A N 1
ATOM 746 C CA . ARG A 1 92 ? -10.371 -2.615 11.477 1.00 90.00 92 ARG A CA 1
ATOM 747 C C . ARG A 1 92 ? -11.597 -3.466 11.816 1.00 90.00 92 ARG A C 1
ATOM 749 O O . ARG A 1 92 ? -11.473 -4.473 12.509 1.00 90.00 92 ARG A O 1
ATOM 756 N N . LYS A 1 93 ? -12.774 -3.099 11.300 1.00 91.62 93 LYS A N 1
ATOM 757 C CA . LYS A 1 93 ? -14.031 -3.846 11.501 1.00 91.62 93 LYS A CA 1
ATOM 758 C C . LYS A 1 93 ? -14.013 -5.230 10.848 1.00 91.62 93 LYS A C 1
ATOM 760 O O . LYS A 1 93 ? -14.671 -6.133 11.350 1.00 91.62 93 LYS A O 1
ATOM 765 N N . ALA A 1 94 ? -13.230 -5.420 9.786 1.00 88.81 94 ALA A N 1
ATOM 766 C CA . ALA A 1 94 ? -13.028 -6.714 9.133 1.00 88.81 94 ALA A CA 1
ATOM 767 C C . ALA A 1 94 ? -12.146 -7.693 9.941 1.00 88.81 94 ALA A C 1
ATOM 769 O O . ALA A 1 94 ? -11.860 -8.796 9.469 1.00 88.81 94 ALA A O 1
ATOM 770 N N . GLY A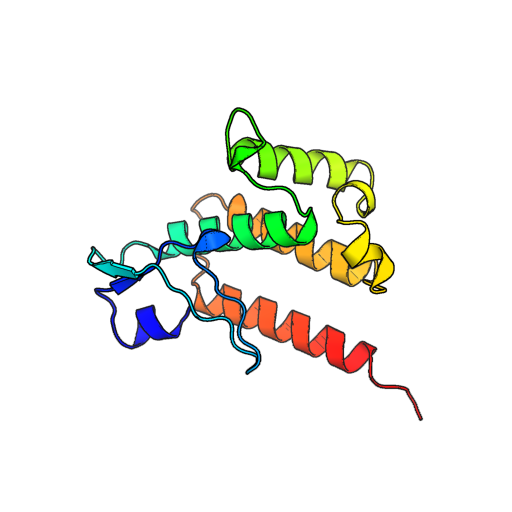 1 95 ? -11.707 -7.310 11.147 1.00 88.12 95 GLY A N 1
ATOM 771 C CA . GLY A 1 95 ? -10.991 -8.194 12.065 1.00 88.12 95 GLY A CA 1
ATOM 772 C C . GLY A 1 95 ? -9.527 -8.420 11.691 1.00 88.12 95 GLY A C 1
ATOM 773 O O . GLY A 1 95 ? -8.993 -9.498 11.947 1.00 88.12 95 GLY A O 1
ATOM 774 N N . ILE A 1 96 ? -8.873 -7.435 11.063 1.00 90.00 96 ILE A N 1
ATOM 775 C CA . ILE A 1 96 ? -7.423 -7.488 10.850 1.00 90.00 96 ILE A CA 1
ATOM 776 C C . ILE A 1 96 ? -6.696 -7.533 12.202 1.00 90.00 96 ILE A C 1
ATOM 778 O O . ILE A 1 96 ? -6.994 -6.759 13.113 1.00 90.00 96 ILE A O 1
ATOM 782 N N . THR A 1 97 ? -5.736 -8.444 12.352 1.00 91.75 97 THR A N 1
ATOM 783 C CA . THR A 1 97 ? -4.951 -8.546 13.589 1.00 91.75 97 THR A CA 1
ATOM 784 C C . THR A 1 97 ? -3.877 -7.463 13.648 1.00 91.75 97 THR A C 1
ATOM 786 O O . THR A 1 97 ? -3.425 -6.953 12.621 1.00 91.75 97 THR A O 1
ATOM 789 N N . HIS A 1 98 ? -3.400 -7.148 14.856 1.00 92.31 98 HIS A N 1
ATOM 790 C CA . HIS A 1 98 ? -2.269 -6.232 15.040 1.00 92.31 98 HIS A CA 1
ATOM 791 C C . HIS A 1 98 ? -1.034 -6.676 14.236 1.00 92.31 98 HIS A C 1
ATOM 793 O O . HIS A 1 98 ? -0.325 -5.859 13.655 1.00 92.31 98 HIS A O 1
ATOM 799 N N . GLU A 1 99 ? -0.773 -7.983 14.169 1.00 91.38 99 GLU A N 1
ATOM 800 C CA . GLU A 1 99 ? 0.349 -8.531 13.408 1.00 91.38 99 GLU A CA 1
ATOM 801 C C . GLU A 1 99 ? 0.178 -8.331 11.895 1.00 91.38 99 GLU A C 1
ATOM 803 O O . GLU A 1 99 ? 1.123 -7.911 11.223 1.00 91.38 99 GLU A O 1
ATOM 808 N N . GLN A 1 100 ? -1.021 -8.589 11.364 1.00 90.56 100 GLN A N 1
ATOM 809 C CA . GLN A 1 100 ? -1.341 -8.389 9.949 1.00 90.56 100 GLN A CA 1
ATOM 810 C C . GLN A 1 100 ? -1.198 -6.921 9.549 1.00 90.56 100 GLN A C 1
ATOM 812 O O . GLN A 1 100 ? -0.511 -6.603 8.578 1.00 90.56 100 GLN A O 1
ATOM 817 N N . ALA A 1 101 ? -1.784 -6.037 10.352 1.00 92.62 101 ALA A N 1
ATOM 818 C CA . ALA A 1 101 ? -1.641 -4.597 10.237 1.00 92.62 101 ALA A CA 1
ATOM 819 C C . ALA A 1 101 ? -0.165 -4.167 10.221 1.00 92.62 101 ALA A C 1
ATOM 821 O O . ALA A 1 101 ? 0.273 -3.438 9.329 1.00 92.62 101 ALA A O 1
ATOM 822 N N . ASN A 1 102 ? 0.624 -4.662 11.181 1.00 93.81 102 ASN A N 1
ATOM 823 C CA . ASN A 1 102 ? 2.015 -4.252 11.351 1.00 93.81 102 ASN A CA 1
ATOM 824 C C . ASN A 1 102 ? 2.876 -4.695 10.169 1.00 93.81 102 ASN A C 1
ATOM 826 O O . ASN A 1 102 ? 3.670 -3.913 9.649 1.00 93.81 102 ASN A O 1
ATOM 830 N N . LYS A 1 103 ? 2.704 -5.940 9.715 1.00 92.69 103 LYS A N 1
ATOM 831 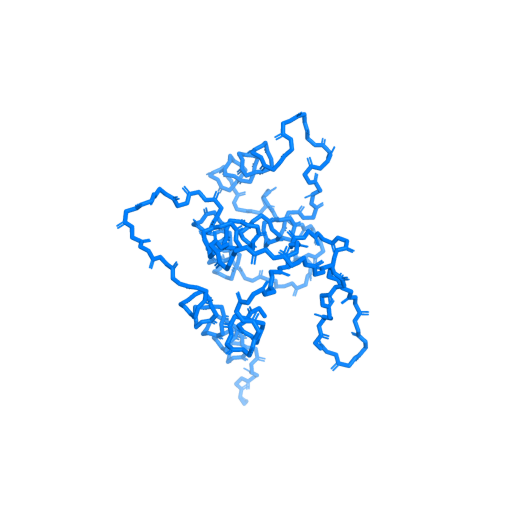C CA . LYS A 1 103 ? 3.409 -6.466 8.541 1.00 92.69 103 LYS A CA 1
ATOM 832 C C . LYS A 1 103 ? 3.016 -5.705 7.272 1.00 92.69 103 LYS A C 1
ATOM 834 O O . LYS A 1 103 ? 3.909 -5.298 6.534 1.00 92.69 103 LYS A O 1
ATOM 839 N N . GLY A 1 104 ? 1.721 -5.457 7.057 1.00 93.00 104 GLY A N 1
ATOM 840 C CA . GLY A 1 104 ? 1.217 -4.729 5.889 1.00 93.00 104 GLY A CA 1
ATOM 841 C C . GLY A 1 104 ? 1.768 -3.305 5.791 1.00 93.00 104 GLY A C 1
ATOM 842 O O . GLY A 1 104 ? 2.335 -2.937 4.763 1.00 93.00 104 GLY A O 1
ATOM 843 N N . ILE A 1 105 ? 1.689 -2.529 6.879 1.00 94.88 105 ILE A N 1
ATOM 844 C CA . ILE A 1 105 ? 2.193 -1.146 6.912 1.00 94.88 105 ILE A CA 1
ATOM 845 C C . ILE A 1 105 ? 3.710 -1.110 6.723 1.00 94.88 105 ILE A C 1
ATOM 847 O O . ILE A 1 105 ? 4.207 -0.359 5.884 1.00 94.88 105 ILE A O 1
ATOM 851 N N . ARG A 1 106 ? 4.464 -1.943 7.457 1.00 93.50 106 ARG A N 1
ATOM 852 C CA . ARG A 1 106 ? 5.931 -1.989 7.328 1.00 93.50 106 ARG A CA 1
ATOM 853 C C . ARG A 1 106 ? 6.360 -2.355 5.913 1.00 93.50 106 ARG A C 1
ATOM 855 O O . ARG A 1 106 ? 7.311 -1.768 5.406 1.00 93.50 106 ARG A O 1
ATOM 862 N N . PHE A 1 107 ? 5.667 -3.297 5.277 1.00 92.38 107 PHE A N 1
ATOM 863 C CA . PHE A 1 107 ? 5.967 -3.710 3.912 1.00 92.38 107 PHE A CA 1
ATOM 864 C C . PHE A 1 107 ? 5.625 -2.625 2.884 1.00 92.38 107 PHE A C 1
ATOM 866 O O . PHE A 1 107 ? 6.435 -2.356 1.997 1.00 92.38 107 PHE A O 1
ATOM 873 N N . GLY A 1 108 ? 4.486 -1.943 3.042 1.00 93.19 108 GLY A N 1
ATOM 874 C CA . GLY A 1 108 ? 4.118 -0.798 2.207 1.00 93.19 108 GLY A CA 1
ATOM 875 C C . GLY A 1 108 ? 5.124 0.351 2.314 1.00 93.19 108 GLY A C 1
ATOM 876 O O . GLY A 1 108 ? 5.602 0.838 1.292 1.00 93.19 108 GLY A O 1
ATOM 877 N N . ILE A 1 109 ? 5.528 0.720 3.539 1.00 92.81 109 ILE A N 1
ATOM 878 C CA . ILE A 1 109 ? 6.567 1.736 3.781 1.00 92.81 109 ILE A CA 1
ATOM 879 C C . ILE A 1 109 ? 7.898 1.303 3.171 1.00 92.81 109 ILE A C 1
ATOM 881 O O . ILE A 1 109 ? 8.551 2.115 2.524 1.00 92.81 109 ILE A O 1
ATOM 885 N N . MET A 1 110 ? 8.300 0.042 3.348 1.00 90.81 110 MET A N 1
ATOM 886 C 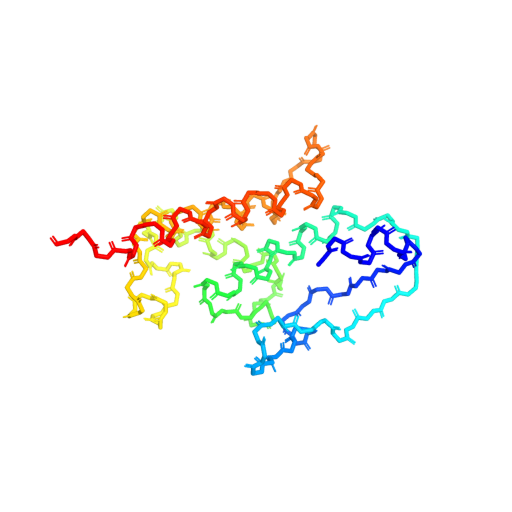CA . MET A 1 110 ? 9.521 -0.487 2.744 1.00 90.81 110 MET A CA 1
ATOM 887 C C . MET A 1 110 ? 9.475 -0.278 1.226 1.00 90.81 110 MET A 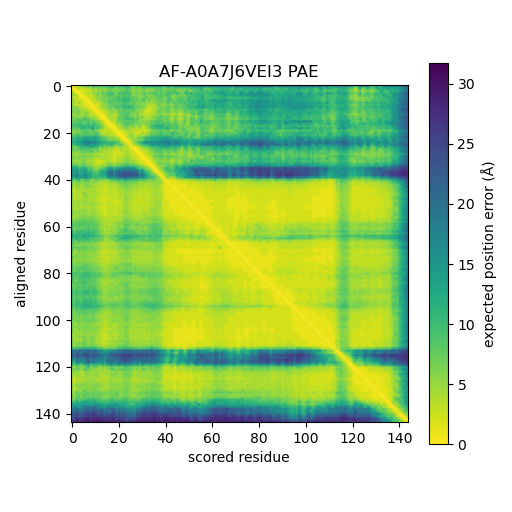C 1
ATOM 889 O O . MET A 1 110 ? 10.309 0.444 0.694 1.00 90.81 110 MET A O 1
ATOM 893 N N . CYS A 1 111 ? 8.441 -0.769 0.542 1.00 90.12 111 CYS A N 1
ATOM 894 C CA . CYS A 1 111 ? 8.284 -0.595 -0.904 1.00 90.12 111 CYS A CA 1
ATOM 895 C C . CYS A 1 111 ? 8.278 0.885 -1.349 1.00 90.12 111 CYS A C 1
ATOM 897 O O . CYS A 1 111 ? 8.855 1.209 -2.384 1.00 90.12 111 CYS A O 1
ATOM 899 N N . ALA A 1 112 ? 7.672 1.783 -0.564 1.00 90.88 112 ALA A N 1
ATOM 900 C CA . ALA A 1 112 ? 7.514 3.201 -0.901 1.00 90.88 112 ALA A CA 1
ATOM 901 C C . ALA A 1 112 ? 8.702 4.106 -0.506 1.00 90.88 112 ALA A C 1
ATOM 903 O O . ALA A 1 112 ? 8.757 5.253 -0.942 1.00 90.88 112 ALA A O 1
ATOM 904 N N . VAL A 1 113 ? 9.635 3.633 0.330 1.00 83.25 113 VAL A N 1
ATOM 905 C CA . VAL A 1 113 ? 10.725 4.457 0.899 1.00 83.25 113 VAL A CA 1
ATOM 906 C C . VAL A 1 113 ? 12.123 3.883 0.625 1.00 83.25 113 VAL A C 1
ATOM 908 O O . VAL A 1 113 ? 13.095 4.583 0.890 1.00 83.25 113 VAL A O 1
ATOM 911 N N . ILE A 1 114 ? 12.262 2.655 0.092 1.00 69.44 114 ILE A N 1
ATOM 912 C CA . ILE A 1 114 ? 13.572 1.994 -0.111 1.00 69.44 114 ILE A CA 1
AT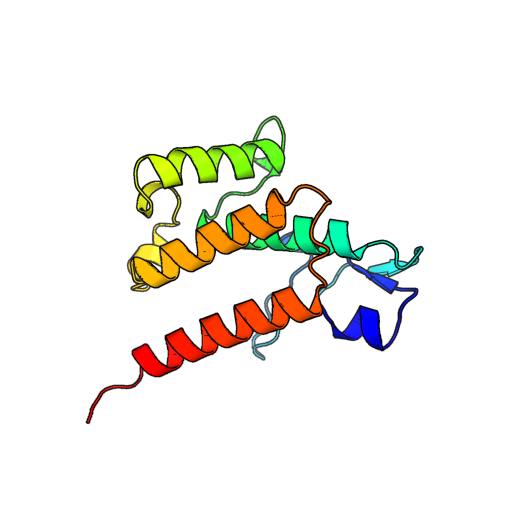OM 913 C C . ILE A 1 114 ? 14.612 2.947 -0.747 1.00 69.44 114 ILE A C 1
ATOM 915 O O . ILE A 1 114 ? 14.460 3.354 -1.905 1.00 69.44 114 ILE A O 1
ATOM 919 N N . PRO A 1 115 ? 15.716 3.232 -0.027 1.00 54.31 115 PRO A N 1
ATOM 920 C CA . PRO A 1 115 ? 16.938 3.788 -0.586 1.00 54.31 115 PRO A CA 1
ATOM 921 C C . PRO A 1 115 ? 17.635 2.727 -1.445 1.00 54.31 115 PRO A C 1
ATOM 923 O O . PRO A 1 115 ? 17.688 1.546 -1.107 1.00 54.31 115 PRO A O 1
ATOM 926 N N . THR A 1 116 ? 18.159 3.155 -2.582 1.00 53.47 116 THR A N 1
ATOM 927 C CA . THR A 1 116 ? 18.606 2.371 -3.741 1.00 53.47 116 THR A CA 1
ATOM 928 C C . THR A 1 116 ? 19.865 1.506 -3.559 1.00 53.47 116 THR A C 1
ATOM 930 O O . THR A 1 116 ? 20.703 1.487 -4.451 1.00 53.47 116 THR A O 1
ATOM 933 N N . GLU A 1 117 ? 19.999 0.752 -2.470 1.00 52.75 117 GLU A N 1
ATOM 934 C CA . GLU A 1 117 ? 21.219 -0.037 -2.191 1.00 52.75 117 GLU A CA 1
ATOM 935 C C . GLU A 1 117 ? 20.964 -1.554 -2.131 1.00 52.75 117 GLU A C 1
ATOM 937 O O . GLU A 1 117 ? 21.865 -2.352 -2.378 1.00 52.75 117 GLU A O 1
ATOM 942 N N . HIS A 1 118 ? 19.728 -1.996 -1.873 1.00 54.16 118 HIS A N 1
ATOM 943 C CA . HIS A 1 118 ? 19.331 -3.406 -1.972 1.00 54.16 118 HIS A CA 1
ATOM 944 C C . HIS A 1 118 ? 18.217 -3.530 -3.006 1.00 54.16 118 HIS A C 1
ATOM 946 O O . HIS A 1 118 ? 17.075 -3.134 -2.780 1.00 54.16 118 HIS A O 1
ATOM 952 N N . HIS A 1 119 ? 18.580 -4.017 -4.193 1.00 55.28 119 HIS A N 1
ATOM 953 C CA . HIS A 1 119 ? 17.682 -4.155 -5.334 1.00 55.28 119 HIS A CA 1
ATOM 954 C C . HIS A 1 119 ? 16.608 -5.213 -5.045 1.00 55.28 119 HIS A C 1
ATOM 956 O O . HIS A 1 119 ? 16.765 -6.374 -5.417 1.00 55.28 119 HIS A O 1
ATOM 962 N N . PHE A 1 120 ? 15.499 -4.814 -4.420 1.00 66.81 120 PHE A N 1
ATOM 963 C CA . PHE A 1 120 ? 14.284 -5.617 -4.464 1.00 66.81 120 PHE A CA 1
ATOM 964 C C . PHE A 1 120 ? 13.842 -5.742 -5.927 1.00 66.81 120 PHE A C 1
ATOM 966 O O . PHE A 1 120 ? 13.742 -4.749 -6.651 1.00 66.81 120 PHE A O 1
ATOM 973 N N . LYS A 1 121 ? 13.607 -6.970 -6.382 1.00 81.50 121 LYS A N 1
ATOM 974 C CA . LYS A 1 121 ? 12.923 -7.257 -7.649 1.00 81.50 121 LYS A CA 1
ATOM 975 C C . LYS A 1 121 ? 11.429 -7.420 -7.379 1.00 81.50 121 LYS A C 1
ATOM 977 O O . LYS A 1 121 ? 11.046 -7.869 -6.300 1.00 81.50 121 LYS A O 1
ATOM 982 N N . MET A 1 122 ? 10.581 -7.145 -8.373 1.00 80.31 122 MET A N 1
ATOM 983 C CA . MET A 1 122 ? 9.134 -7.381 -8.248 1.00 80.31 122 MET A CA 1
ATOM 984 C C . MET A 1 122 ? 8.801 -8.834 -7.868 1.00 80.31 122 MET A C 1
ATOM 986 O O . MET A 1 122 ? 7.847 -9.055 -7.130 1.00 80.31 122 MET A O 1
ATOM 990 N N . ALA A 1 123 ? 9.616 -9.811 -8.285 1.00 83.94 123 ALA A N 1
ATOM 991 C CA . ALA A 1 123 ? 9.485 -11.211 -7.863 1.00 83.94 123 ALA A CA 1
ATOM 992 C C . ALA A 1 123 ? 9.605 -11.383 -6.339 1.00 83.94 123 ALA A C 1
ATOM 994 O O . ALA A 1 123 ? 8.794 -12.061 -5.724 1.00 83.94 123 ALA A O 1
ATOM 995 N N . GLN A 1 124 ? 10.549 -10.688 -5.697 1.00 86.44 124 GLN A N 1
ATOM 996 C CA . GLN A 1 124 ? 10.693 -10.743 -4.239 1.00 86.44 124 GLN A CA 1
ATOM 997 C C . GLN A 1 124 ? 9.509 -10.076 -3.534 1.00 86.44 124 GLN A C 1
ATOM 999 O O . GLN A 1 124 ? 9.061 -10.560 -2.498 1.00 86.44 124 GLN A O 1
ATOM 1004 N N . VAL A 1 125 ? 8.980 -8.984 -4.098 1.00 87.56 125 VAL A N 1
ATOM 1005 C CA . VAL A 1 125 ? 7.759 -8.343 -3.585 1.00 87.56 125 VAL A CA 1
ATOM 1006 C C . VAL A 1 125 ? 6.577 -9.316 -3.647 1.00 87.56 125 VAL A C 1
ATOM 1008 O O . VAL A 1 125 ? 5.846 -9.448 -2.666 1.00 87.56 125 VAL A O 1
ATOM 1011 N N . TYR A 1 126 ? 6.430 -10.032 -4.765 1.00 87.88 126 TYR A N 1
ATOM 1012 C CA . TYR A 1 126 ? 5.405 -11.059 -4.955 1.00 87.88 126 TYR A CA 1
ATOM 1013 C C . TYR A 1 126 ? 5.536 -12.220 -3.958 1.00 87.88 126 TYR A C 1
ATOM 1015 O O . TYR A 1 126 ? 4.550 -12.606 -3.329 1.00 87.88 126 TYR A O 1
ATOM 1023 N N . ASP A 1 127 ? 6.748 -12.736 -3.753 1.00 88.56 127 ASP A N 1
ATOM 1024 C CA . ASP A 1 127 ? 6.988 -13.829 -2.807 1.00 88.56 127 ASP A CA 1
ATOM 1025 C C . ASP A 1 127 ? 6.637 -13.419 -1.373 1.00 88.56 127 ASP A C 1
ATOM 1027 O O . ASP A 1 127 ? 6.002 -14.176 -0.635 1.00 88.56 127 ASP A O 1
ATOM 1031 N N . ILE A 1 128 ? 7.026 -12.204 -0.966 1.00 88.19 128 ILE A N 1
ATOM 1032 C CA . ILE A 1 128 ? 6.744 -11.693 0.380 1.00 88.19 128 ILE A CA 1
ATOM 1033 C C . ILE A 1 128 ? 5.235 -11.557 0.598 1.00 88.19 128 ILE A C 1
ATOM 1035 O O . ILE A 1 128 ? 4.734 -12.000 1.636 1.00 88.19 128 ILE A O 1
ATOM 1039 N N . ILE A 1 129 ? 4.498 -10.979 -0.359 1.00 87.88 129 ILE A N 1
ATOM 1040 C CA . ILE A 1 129 ? 3.051 -10.797 -0.193 1.00 87.88 129 ILE A CA 1
ATOM 1041 C C . ILE A 1 129 ? 2.284 -12.121 -0.263 1.00 87.88 129 ILE A C 1
ATOM 1043 O O . ILE A 1 129 ? 1.336 -12.305 0.498 1.00 87.88 129 ILE A O 1
ATOM 1047 N N . THR A 1 130 ? 2.732 -13.072 -1.087 1.00 88.62 130 THR A N 1
ATOM 1048 C CA . THR A 1 130 ? 2.154 -14.424 -1.158 1.00 88.62 130 THR A CA 1
ATOM 1049 C C . THR A 1 130 ? 2.314 -15.149 0.175 1.00 88.62 130 THR A C 1
ATOM 1051 O O . THR A 1 130 ? 1.326 -15.600 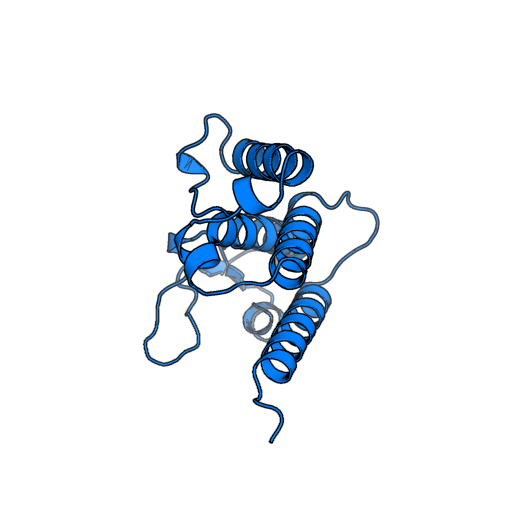0.753 1.00 88.62 130 THR A O 1
ATOM 1054 N N . ARG A 1 131 ? 3.525 -15.152 0.748 1.00 88.12 131 ARG A N 1
ATOM 1055 C CA . ARG A 1 131 ? 3.777 -15.746 2.075 1.00 88.12 131 ARG A CA 1
ATOM 1056 C C . ARG A 1 131 ? 2.951 -15.083 3.171 1.00 88.12 131 ARG A C 1
ATOM 1058 O O . ARG A 1 131 ? 2.464 -15.756 4.083 1.00 88.12 131 ARG A O 1
ATOM 1065 N N . PHE A 1 132 ? 2.797 -13.759 3.102 1.00 86.00 132 PHE A N 1
ATOM 1066 C CA . PHE A 1 132 ? 1.949 -13.024 4.033 1.00 86.00 132 PHE A CA 1
ATOM 1067 C C . PHE A 1 132 ? 0.492 -13.491 3.929 1.00 86.00 132 PHE A C 1
ATOM 1069 O O . PHE A 1 132 ? -0.095 -13.873 4.941 1.00 86.00 132 PHE A O 1
ATOM 1076 N N . TYR A 1 133 ? -0.062 -13.538 2.716 1.00 84.75 133 TYR A N 1
ATOM 1077 C CA . TYR A 1 133 ? -1.423 -14.002 2.457 1.00 84.75 133 TYR A CA 1
ATOM 1078 C C . TYR A 1 133 ? -1.652 -15.446 2.931 1.00 84.75 133 TYR A C 1
ATOM 1080 O O . TYR A 1 133 ? -2.607 -15.707 3.666 1.00 84.75 133 TYR A O 1
ATOM 1088 N N . GLU A 1 134 ? -0.752 -16.373 2.610 1.00 86.50 134 GLU A N 1
ATOM 1089 C CA . GLU A 1 134 ? -0.821 -17.772 3.057 1.00 86.50 134 GLU A CA 1
ATOM 1090 C C . GLU A 1 134 ? -0.819 -17.889 4.585 1.00 86.50 134 GLU A C 1
ATOM 1092 O O . GLU A 1 134 ? -1.662 -18.581 5.160 1.00 86.50 134 GLU A O 1
ATOM 1097 N N . SER A 1 135 ? 0.046 -17.126 5.261 1.00 80.44 135 SER A N 1
ATOM 1098 C CA . SER A 1 135 ? 0.088 -17.081 6.729 1.00 80.44 135 SER A CA 1
ATOM 1099 C C . SER A 1 135 ? -1.237 -16.588 7.324 1.00 80.44 135 SER A C 1
ATOM 1101 O O . SER A 1 135 ? -1.682 -17.083 8.360 1.00 80.44 135 SER A O 1
ATOM 1103 N N . THR A 1 136 ? -1.914 -15.639 6.662 1.00 73.75 136 THR A N 1
ATOM 1104 C CA . THR A 1 136 ? -3.234 -15.163 7.112 1.00 73.75 136 THR A CA 1
ATOM 1105 C C . THR A 1 136 ? -4.355 -16.176 6.896 1.00 73.75 136 THR A C 1
ATOM 1107 O O . THR A 1 136 ? -5.284 -16.222 7.703 1.00 73.75 136 THR A O 1
ATOM 1110 N N . ARG A 1 137 ? -4.273 -17.007 5.847 1.00 70.88 137 ARG A N 1
ATOM 1111 C CA . ARG A 1 137 ? -5.245 -18.081 5.592 1.00 70.88 137 ARG A CA 1
ATOM 1112 C C . ARG A 1 137 ? -5.155 -19.179 6.639 1.00 70.88 137 ARG A C 1
ATOM 1114 O O . ARG A 1 137 ? -6.190 -19.601 7.143 1.00 70.88 137 ARG A O 1
ATOM 1121 N N . ILE A 1 138 ? -3.940 -19.597 6.992 1.00 64.38 138 ILE A N 1
ATOM 1122 C CA . ILE A 1 138 ? -3.719 -20.641 8.003 1.00 64.38 138 ILE A CA 1
ATOM 1123 C C . ILE A 1 138 ? -4.271 -20.187 9.363 1.00 64.38 138 ILE A C 1
ATOM 1125 O O . ILE A 1 138 ? -4.979 -20.944 10.016 1.00 64.38 138 ILE A O 1
ATOM 1129 N N . SER A 1 139 ? -4.064 -18.919 9.736 1.00 57.53 139 SER A N 1
ATOM 1130 C CA . SER A 1 139 ? -4.620 -18.337 10.969 1.00 57.53 139 SER A CA 1
ATOM 1131 C C . SER A 1 139 ? -6.155 -18.236 10.998 1.00 57.53 139 SER A C 1
ATOM 1133 O O . SER A 1 139 ? -6.713 -18.051 12.078 1.00 57.53 139 SER A O 1
ATOM 1135 N N . ARG A 1 140 ? -6.840 -18.290 9.847 1.00 55.69 140 ARG A N 1
ATOM 1136 C CA . ARG A 1 140 ? -8.311 -18.226 9.744 1.00 55.69 140 ARG A CA 1
ATOM 1137 C C . ARG A 1 140 ? -8.973 -19.601 9.640 1.00 55.69 140 ARG A C 1
ATOM 1139 O O . ARG A 1 140 ? -10.201 -19.659 9.666 1.00 55.69 140 ARG A O 1
ATOM 1146 N N . SER A 1 141 ? -8.204 -20.684 9.511 1.00 46.06 141 SER A N 1
ATOM 1147 C CA . SER A 1 141 ? -8.770 -22.031 9.574 1.00 46.06 141 SER A CA 1
ATOM 1148 C C . SER A 1 141 ? -9.202 -22.307 11.016 1.00 46.06 141 SER A C 1
ATOM 1150 O O . SER A 1 141 ? -8.372 -22.161 11.915 1.00 46.06 141 SER A O 1
ATOM 1152 N N . PRO A 1 142 ? -10.465 -22.685 11.276 1.00 45.06 142 PRO A N 1
ATOM 1153 C CA . PRO A 1 142 ? -10.860 -23.120 12.604 1.00 45.06 142 PRO A CA 1
ATOM 1154 C C . PRO A 1 142 ? -10.031 -24.358 12.945 1.00 45.06 142 PRO A C 1
ATOM 1156 O O . PRO A 1 142 ? -10.009 -25.320 12.174 1.00 45.06 142 PRO A O 1
ATOM 1159 N N . ASN A 1 143 ? -9.329 -24.329 14.077 1.00 44.38 143 ASN A N 1
ATOM 1160 C CA . ASN A 1 143 ? -8.940 -25.575 14.721 1.00 44.38 143 ASN A CA 1
ATOM 1161 C C . ASN A 1 143 ? -10.241 -26.336 15.028 1.00 44.38 143 ASN A C 1
ATOM 1163 O O . ASN A 1 143 ? -11.205 -25.712 15.474 1.00 44.38 143 ASN A O 1
ATOM 1167 N N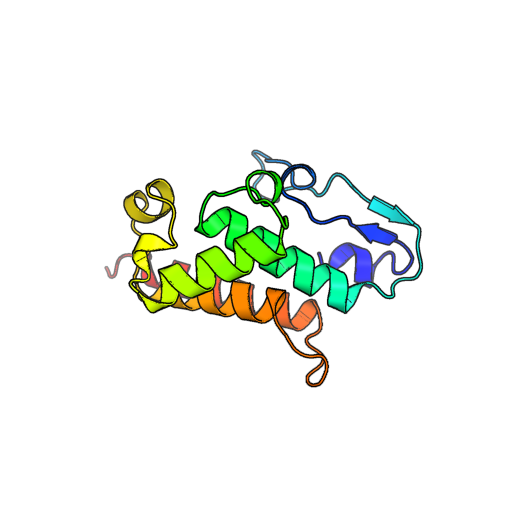 . HIS A 1 144 ? -10.244 -27.627 14.691 1.00 38.41 144 HIS A N 1
ATOM 1168 C CA . HIS A 1 144 ? -11.340 -28.588 14.851 1.00 38.41 144 HIS A CA 1
ATOM 1169 C C . HIS A 1 144 ? -12.159 -28.435 16.137 1.00 38.41 144 HIS A C 1
ATOM 1171 O O . HIS A 1 144 ? -11.543 -28.214 17.205 1.00 38.41 144 HIS A O 1
#

Nearest PDB structures (foldseek):
  4l68-assembly2_B  TM=8.019E-01  e=2.533E-03  Arabidopsis thaliana
  6tia-assembly2_B  TM=7.651E-01  e=1.600E-02  Homo sapiens
  8atl-assembly2_BBB  TM=7.574E-01  e=3.795E-02  Homo sapiens
  8br6-assembly2_BBB  TM=6.468E-01  e=2.536E-02  Homo sapiens
  6nmi-assembly1_H  TM=2.213E-01  e=1.905E+00  Homo sapiens

Secondary structure (DSSP, 8-state):
-HHHHHH-TTEEE---GGGB---TTSS--B--EEES-STTHHHHHHHHHHHHHHHHHT--GGGSTTTHHHHHHHHHHHHHH-GGGGS-HHHHHTT--HHHHHHHHHHHHHHHH--TTS---HHHHHHHHHHHHHHHHHTTSPP-

Solvent-accessible surface area (backbone atoms only — not comparable to full-atom values): 8312 Å² total; per-residue (Å²): 124,63,62,43,59,74,75,38,48,52,42,45,68,57,71,44,74,92,23,51,42,91,48,96,86,70,71,56,50,78,75,41,72,42,83,48,79,61,84,40,58,70,58,51,40,27,31,49,9,48,47,49,44,27,65,44,38,67,50,63,36,85,82,34,98,62,24,60,62,44,45,54,49,52,40,52,55,30,39,72,76,38,57,71,73,31,42,25,68,66,55,53,73,70,64,61,47,73,67,58,51,50,53,51,52,53,50,16,49,44,39,52,62,65,69,96,79,68,87,75,48,67,66,56,55,51,52,54,51,49,55,51,51,52,55,55,51,61,74,67,52,78,78,130

Mean predicted aligned error: 7.57 Å

Organism: Thalictrum thalictroides (NCBI:txid46969)

Sequence (144 aa):
MLYPQEQWPEVGFDLITNSVLLSKEGEPPISRFRVGDGNSNKKNIYKFGVLLLEIIANKQPKDFKQGEASLIEWVKTHYQENIWKAIDDTLRKAGITHEQANKGIRFGIMCAVIPTEHHFKMAQVYDIITRFYESTRISRSPNH

pLDDT: mean 81.82, std 13.22, range [38.41, 96.5]

InterPro domains:
  IPR052059 Cysteine-rich Ser/Thr receptor-like kinase [PTHR47973] (40-131)

Radius of gyration: 15.93 Å; Cα contacts (8 Å, |Δi|>4): 154; chains: 1; bounding box: 37×47×41 Å